Protein AF-A0A5R2N4G0-F1 (afdb_monomer_lite)

pLDDT: mean 93.11, std 5.61, range [74.19, 98.5]

Secondary structure (DSSP, 8-state):
---TT-SS-----HHHHHHHHHHHHHHHHHHHHHTTT--------TTSTT--HHHHHHHHHHHHHHHHHHHHHHHHHHHHHHHT-

Sequence (85 aa):
VPVEGWSRPVSGSSTVLAMILAHELIARTAE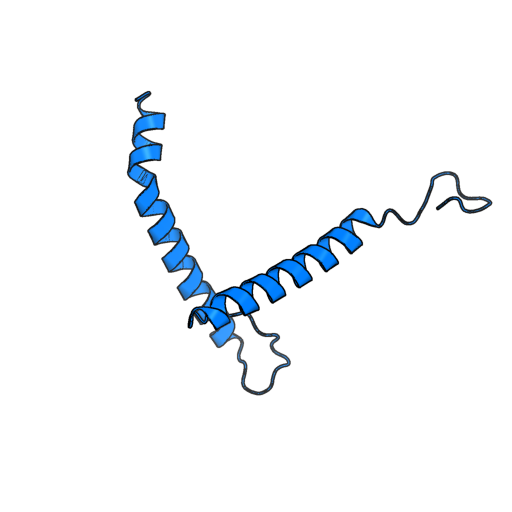QLAKRGIELPVFASPTIAGVTLHDTDVIYGVYRERMLEAQKKHLPTFQATMRGE

Radius of gyration: 21.18 Å; chains: 1; bounding box: 40×44×55 Å

Foldseek 3Di:
DDDPPDDDDDDPCPVVVVVVVVVVVVVVVQVVCVVVVHDADDDDDPPDPPDDPVSVVVSVVVVVVVVVVVCVVCVVVVVCVVVVD

Structure (mmCIF, N/CA/C/O backbone):
data_AF-A0A5R2N4G0-F1
#
_entry.id   AF-A0A5R2N4G0-F1
#
loop_
_atom_site.group_PDB
_atom_site.id
_atom_site.type_symbol
_atom_site.label_atom_id
_atom_site.label_alt_id
_atom_site.label_comp_id
_atom_site.label_asym_id
_atom_site.label_entity_id
_atom_site.label_seq_id
_atom_site.pdbx_PDB_ins_code
_atom_site.Cartn_x
_atom_site.Cartn_y
_atom_site.Cartn_z
_atom_site.occupancy
_atom_site.B_iso_or_equiv
_atom_site.auth_seq_id
_atom_site.auth_comp_id
_atom_site.auth_asym_id
_atom_site.auth_atom_id
_atom_site.pdbx_PDB_model_num
ATOM 1 N N . VAL A 1 1 ? 17.894 0.277 -22.857 1.00 88.94 1 VAL A N 1
ATOM 2 C CA . VAL A 1 1 ? 18.300 -0.728 -23.864 1.00 88.94 1 VAL A CA 1
ATOM 3 C C . VAL A 1 1 ? 18.482 -0.024 -25.203 1.00 88.94 1 VAL A C 1
ATOM 5 O O . VAL A 1 1 ? 17.533 0.624 -25.637 1.00 88.94 1 VAL A O 1
ATOM 8 N N . PRO A 1 2 ? 19.688 -0.022 -25.797 1.00 91.69 2 PRO A N 1
ATOM 9 C CA . PRO A 1 2 ? 19.891 0.494 -27.152 1.00 91.69 2 PRO A CA 1
ATOM 10 C C . PRO A 1 2 ? 19.228 -0.439 -28.178 1.00 91.69 2 PRO A C 1
ATOM 12 O O . PRO A 1 2 ? 19.229 -1.652 -27.988 1.00 91.69 2 PRO A O 1
ATOM 15 N N . VAL A 1 3 ? 18.657 0.127 -29.241 1.00 96.00 3 VAL A N 1
ATOM 16 C CA . VAL A 1 3 ? 18.027 -0.608 -30.351 1.00 96.00 3 VAL A CA 1
ATOM 17 C C . VAL A 1 3 ? 18.503 0.028 -31.652 1.00 96.00 3 VAL A C 1
ATOM 19 O O . VAL A 1 3 ? 18.497 1.253 -31.771 1.00 96.00 3 VAL A O 1
ATOM 22 N N . GLU A 1 4 ? 18.950 -0.791 -32.604 1.00 96.00 4 GLU A N 1
ATOM 23 C CA . GLU A 1 4 ? 19.416 -0.305 -33.905 1.00 96.00 4 GLU A CA 1
ATOM 24 C C . GLU A 1 4 ? 18.312 0.486 -34.622 1.00 96.00 4 GLU A C 1
ATOM 26 O O . GLU A 1 4 ? 17.140 0.113 -34.594 1.00 96.00 4 GLU A O 1
ATOM 31 N N . GLY A 1 5 ? 18.678 1.621 -35.223 1.00 95.94 5 GLY A N 1
ATOM 32 C CA . GLY A 1 5 ? 17.725 2.530 -35.865 1.00 95.94 5 GLY A CA 1
ATOM 33 C C . GLY A 1 5 ? 16.886 3.379 -34.900 1.00 95.94 5 GLY A C 1
ATOM 34 O O . GLY A 1 5 ? 16.066 4.172 -35.359 1.00 95.94 5 GLY A O 1
ATOM 35 N N . TRP A 1 6 ? 17.089 3.272 -33.580 1.00 94.00 6 TRP A N 1
ATOM 36 C CA . TRP A 1 6 ? 16.330 4.027 -32.581 1.00 94.00 6 TRP A CA 1
ATOM 37 C C . TRP A 1 6 ? 17.213 5.017 -31.810 1.00 94.00 6 TRP A C 1
ATOM 39 O O . TRP A 1 6 ? 18.227 4.658 -31.216 1.00 94.00 6 TRP A O 1
ATOM 49 N N . SER A 1 7 ? 16.819 6.292 -31.804 1.00 94.50 7 SER A N 1
ATOM 50 C CA . SER A 1 7 ? 17.690 7.404 -31.388 1.00 94.50 7 SER A CA 1
ATOM 51 C C . SER A 1 7 ? 17.900 7.550 -29.877 1.00 94.50 7 SER A C 1
ATOM 53 O O . SER A 1 7 ? 18.822 8.244 -29.451 1.00 94.50 7 SER A O 1
ATOM 55 N N . ARG A 1 8 ? 17.059 6.927 -29.042 1.00 93.69 8 ARG A N 1
ATOM 56 C CA . ARG A 1 8 ? 17.144 7.005 -27.573 1.00 93.69 8 ARG A CA 1
ATOM 57 C C . ARG A 1 8 ? 17.036 5.618 -26.939 1.00 93.69 8 ARG A C 1
ATOM 59 O O . ARG A 1 8 ? 16.336 4.770 -27.476 1.00 93.69 8 ARG A O 1
ATOM 66 N N . PRO A 1 9 ? 17.651 5.362 -25.773 1.00 90.19 9 PRO A N 1
ATOM 67 C CA . PRO A 1 9 ? 17.462 4.097 -25.071 1.00 90.19 9 PRO A CA 1
ATOM 68 C C . PRO A 1 9 ? 15.988 3.858 -24.714 1.00 90.19 9 PRO A C 1
ATOM 70 O O . PRO A 1 9 ? 15.314 4.750 -24.201 1.00 90.19 9 PRO A O 1
ATOM 73 N N . VAL A 1 10 ? 15.508 2.636 -24.936 1.00 93.31 10 VAL A N 1
ATOM 74 C CA . VAL A 1 10 ? 14.151 2.197 -24.566 1.00 93.31 10 VAL A CA 1
ATOM 75 C C . VAL A 1 10 ? 14.171 1.312 -23.317 1.00 93.31 10 VAL A C 1
ATOM 77 O O . VAL A 1 10 ? 15.244 0.937 -22.833 1.00 93.31 10 VAL A O 1
ATOM 80 N N . SER A 1 11 ? 12.991 0.946 -22.804 1.00 93.94 11 SER A N 1
ATOM 81 C CA . SER A 1 11 ? 12.820 0.061 -21.640 1.00 93.94 11 SER A CA 1
ATOM 82 C C . SER A 1 11 ? 13.351 0.639 -20.317 1.00 93.94 11 SER A C 1
ATOM 84 O O . SER A 1 11 ? 14.036 -0.044 -19.554 1.00 93.94 11 SER A O 1
ATOM 86 N N . GLY A 1 12 ? 13.019 1.897 -20.014 1.00 94.25 12 GLY A N 1
ATOM 87 C CA . GLY A 1 12 ? 13.132 2.406 -18.645 1.00 94.25 12 GLY A CA 1
ATOM 88 C C . GLY A 1 12 ? 12.179 1.633 -17.729 1.00 94.25 12 GLY A C 1
ATOM 89 O O . GLY A 1 12 ? 10.968 1.793 -17.826 1.00 94.25 12 GLY A O 1
ATOM 90 N N . SER A 1 13 ? 12.718 0.760 -16.879 1.00 94.62 13 SER A N 1
ATOM 91 C CA . SER A 1 13 ? 11.937 -0.198 -16.084 1.00 94.62 13 SER A CA 1
ATOM 92 C C . SER A 1 13 ? 11.739 0.218 -14.627 1.00 94.62 13 SER A C 1
ATOM 94 O O . SER A 1 13 ? 11.151 -0.539 -13.859 1.00 94.62 13 SER A O 1
ATOM 96 N N . SER A 1 14 ? 12.198 1.407 -14.227 1.00 96.69 14 SER A N 1
ATOM 97 C CA . SER A 1 14 ? 12.154 1.861 -12.831 1.00 96.69 14 SER A CA 1
ATOM 98 C C . SER A 1 14 ? 10.739 1.869 -12.257 1.00 96.69 14 SER A C 1
ATOM 100 O O . SER A 1 14 ? 10.547 1.399 -11.142 1.00 96.69 14 SER A O 1
ATOM 102 N N . THR A 1 15 ? 9.737 2.322 -13.015 1.00 96.38 15 THR A N 1
ATOM 103 C CA . THR A 1 15 ? 8.334 2.298 -12.573 1.00 96.38 15 THR A CA 1
ATOM 104 C C . THR A 1 15 ? 7.816 0.873 -12.415 1.00 96.38 15 THR A C 1
ATOM 106 O O . THR A 1 15 ? 7.187 0.567 -11.409 1.00 96.38 15 THR A O 1
ATOM 109 N N . VAL A 1 16 ? 8.117 -0.019 -13.364 1.00 97.19 16 VAL A N 1
ATOM 110 C CA . VAL A 1 16 ? 7.715 -1.435 -13.284 1.00 97.19 16 VAL A CA 1
ATOM 111 C C . VAL A 1 16 ? 8.333 -2.087 -12.049 1.00 97.19 16 VAL A C 1
ATOM 113 O O . VAL A 1 16 ? 7.629 -2.711 -11.258 1.00 97.19 16 VAL A O 1
ATOM 116 N N . LEU A 1 17 ? 9.634 -1.878 -11.839 1.00 98.00 17 LEU A N 1
ATOM 117 C CA . LEU A 1 17 ? 10.348 -2.387 -10.676 1.00 98.00 17 LEU A CA 1
ATOM 118 C C . LEU A 1 17 ? 9.781 -1.811 -9.373 1.00 98.00 17 LEU A C 1
ATOM 120 O O . LEU A 1 17 ? 9.540 -2.560 -8.432 1.00 98.00 17 LEU A O 1
ATOM 124 N N . ALA A 1 18 ? 9.511 -0.505 -9.325 1.00 98.25 18 ALA A N 1
ATOM 125 C CA . ALA A 1 18 ? 8.921 0.144 -8.160 1.00 98.25 18 ALA A CA 1
ATOM 126 C C . ALA A 1 18 ? 7.540 -0.433 -7.819 1.00 98.25 18 ALA A C 1
ATOM 128 O O . ALA A 1 18 ? 7.263 -0.674 -6.648 1.00 98.25 18 ALA A O 1
ATOM 129 N N . MET A 1 19 ? 6.692 -0.708 -8.817 1.00 98.38 19 MET A N 1
ATOM 130 C CA . MET A 1 19 ? 5.386 -1.333 -8.585 1.00 98.38 19 MET A CA 1
ATOM 131 C C . MET A 1 19 ? 5.517 -2.751 -8.029 1.00 98.38 19 MET A C 1
ATOM 133 O O . MET A 1 19 ? 4.811 -3.084 -7.078 1.00 98.38 19 MET A O 1
ATOM 137 N N . ILE A 1 20 ? 6.434 -3.564 -8.564 1.00 98.50 20 ILE A N 1
ATOM 138 C CA . ILE A 1 20 ? 6.686 -4.926 -8.065 1.00 98.50 20 ILE A CA 1
ATOM 139 C C . ILE A 1 20 ? 7.162 -4.879 -6.609 1.00 98.50 20 ILE A C 1
ATOM 141 O O . ILE A 1 20 ? 6.606 -5.563 -5.752 1.00 98.50 20 ILE A O 1
ATOM 145 N N . LEU A 1 21 ? 8.150 -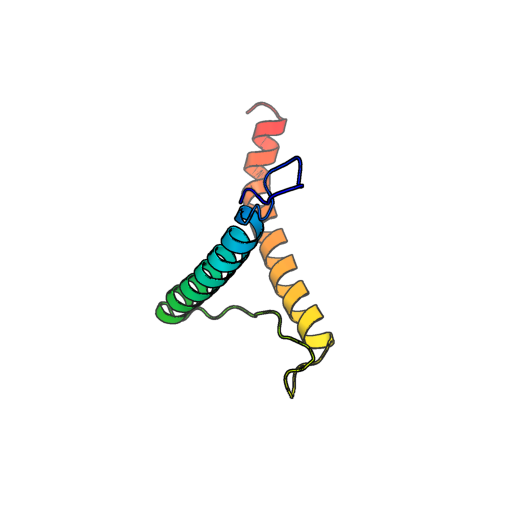4.029 -6.315 1.00 98.44 21 LEU A N 1
ATOM 146 C CA . LEU A 1 21 ? 8.688 -3.876 -4.963 1.00 98.44 21 LEU A CA 1
ATOM 147 C C . LEU A 1 21 ? 7.638 -3.344 -3.981 1.00 98.44 21 LEU A C 1
ATOM 149 O O . LEU A 1 21 ? 7.584 -3.805 -2.844 1.00 98.44 21 LEU A O 1
ATOM 153 N N . ALA A 1 22 ? 6.786 -2.408 -4.408 1.00 98.31 22 ALA A N 1
ATOM 154 C CA . ALA A 1 22 ? 5.707 -1.885 -3.578 1.00 98.31 22 ALA A CA 1
ATOM 155 C C . ALA A 1 22 ? 4.691 -2.977 -3.207 1.00 98.31 22 ALA A C 1
ATOM 157 O O . ALA A 1 22 ? 4.321 -3.085 -2.040 1.00 98.31 22 ALA A O 1
ATOM 158 N N . HIS A 1 23 ? 4.285 -3.819 -4.163 1.00 97.06 23 HIS A N 1
ATOM 159 C CA . HIS A 1 23 ? 3.368 -4.931 -3.888 1.00 97.06 23 HIS A CA 1
ATOM 160 C C . HIS A 1 23 ? 3.985 -5.954 -2.927 1.00 97.06 23 HIS A C 1
ATOM 162 O O . HIS A 1 23 ? 3.337 -6.356 -1.962 1.00 97.06 23 HIS A O 1
ATOM 168 N N . GLU A 1 24 ? 5.251 -6.319 -3.139 1.00 98.25 24 GLU A N 1
ATOM 169 C CA . GLU A 1 24 ? 5.972 -7.237 -2.251 1.00 98.25 24 GLU A CA 1
ATOM 170 C C . GLU A 1 24 ? 6.099 -6.672 -0.827 1.00 98.25 24 GLU A C 1
ATOM 172 O O . GLU A 1 24 ? 5.890 -7.378 0.162 1.00 98.25 24 GLU A O 1
ATOM 177 N N . LEU A 1 25 ? 6.395 -5.376 -0.701 1.00 98.38 25 LEU A N 1
ATOM 178 C CA . LEU A 1 25 ? 6.475 -4.707 0.594 1.00 98.38 25 LEU A CA 1
ATOM 179 C C . LEU A 1 25 ? 5.125 -4.717 1.326 1.00 98.38 25 LEU A C 1
ATOM 181 O O . LEU A 1 25 ? 5.089 -4.959 2.535 1.00 98.38 25 LEU A O 1
ATOM 185 N N . ILE A 1 26 ? 4.021 -4.482 0.613 1.00 97.06 26 ILE A N 1
ATOM 186 C CA . ILE A 1 26 ? 2.666 -4.541 1.180 1.00 97.06 26 ILE A CA 1
ATOM 187 C C . ILE A 1 26 ? 2.358 -5.962 1.672 1.00 97.06 26 ILE A C 1
ATOM 189 O O . ILE A 1 26 ? 1.910 -6.124 2.808 1.00 97.06 26 ILE A O 1
ATOM 193 N N . ALA A 1 27 ? 2.665 -6.991 0.876 1.00 96.94 27 ALA A N 1
ATOM 194 C CA . ALA A 1 27 ? 2.445 -8.388 1.254 1.00 96.94 27 ALA A CA 1
ATOM 195 C C . ALA A 1 27 ? 3.240 -8.785 2.511 1.00 96.94 27 ALA A C 1
ATOM 197 O O . ALA A 1 27 ? 2.680 -9.340 3.458 1.00 96.94 27 ALA A O 1
ATOM 198 N N . ARG A 1 28 ? 4.528 -8.422 2.580 1.00 98.19 28 ARG A N 1
ATOM 199 C CA . ARG A 1 28 ? 5.361 -8.645 3.778 1.00 98.19 28 ARG A CA 1
ATOM 200 C C . ARG A 1 28 ? 4.862 -7.868 4.987 1.00 98.19 28 ARG A C 1
ATOM 202 O O . ARG A 1 28 ? 4.938 -8.357 6.109 1.00 98.19 28 ARG A O 1
ATOM 209 N N . THR A 1 29 ? 4.341 -6.663 4.776 1.00 97.88 29 THR A N 1
ATOM 210 C CA . THR A 1 29 ? 3.738 -5.872 5.853 1.00 97.88 29 THR A CA 1
ATOM 211 C C . THR A 1 29 ? 2.511 -6.585 6.418 1.00 97.88 29 THR A C 1
ATOM 213 O O . THR A 1 29 ? 2.411 -6.733 7.635 1.00 97.88 29 THR A O 1
ATOM 216 N N . ALA A 1 30 ? 1.625 -7.096 5.559 1.00 97.44 30 ALA A N 1
ATOM 217 C CA . ALA A 1 30 ? 0.468 -7.885 5.976 1.00 97.44 30 ALA A CA 1
ATOM 218 C C . ALA A 1 30 ? 0.885 -9.150 6.748 1.00 97.44 30 ALA A C 1
ATOM 220 O O . ALA A 1 30 ? 0.330 -9.428 7.808 1.00 97.44 30 ALA A O 1
ATOM 221 N N . GLU A 1 31 ? 1.923 -9.860 6.291 1.00 98.12 31 GLU A N 1
ATOM 222 C CA . GLU A 1 31 ? 2.480 -11.020 7.000 1.00 98.12 31 GLU A CA 1
ATOM 223 C C . GLU A 1 31 ? 2.950 -10.656 8.422 1.00 98.12 31 GLU A C 1
ATOM 225 O O . GLU A 1 31 ? 2.659 -11.359 9.393 1.00 98.12 31 GLU A O 1
ATOM 230 N N . GLN A 1 32 ? 3.669 -9.541 8.572 1.00 98.50 32 GLN A N 1
ATOM 231 C CA . GLN A 1 32 ? 4.160 -9.084 9.874 1.00 98.50 32 GLN A CA 1
ATOM 232 C C . GLN A 1 32 ? 3.034 -8.612 10.801 1.00 98.50 32 GLN A C 1
ATOM 234 O O . GLN A 1 32 ? 3.123 -8.820 12.012 1.00 98.50 32 GLN A O 1
ATOM 239 N N . LEU A 1 33 ? 1.979 -7.998 10.260 1.00 98.06 33 LEU A N 1
ATOM 240 C CA . LEU A 1 33 ? 0.781 -7.636 11.022 1.00 98.06 33 LEU A CA 1
ATOM 241 C C . LEU A 1 33 ? 0.033 -8.886 11.499 1.00 98.06 33 LEU A C 1
ATOM 243 O O . LEU A 1 33 ? -0.275 -8.991 12.687 1.00 98.06 33 LEU A O 1
ATOM 247 N N . ALA A 1 34 ? -0.149 -9.873 10.620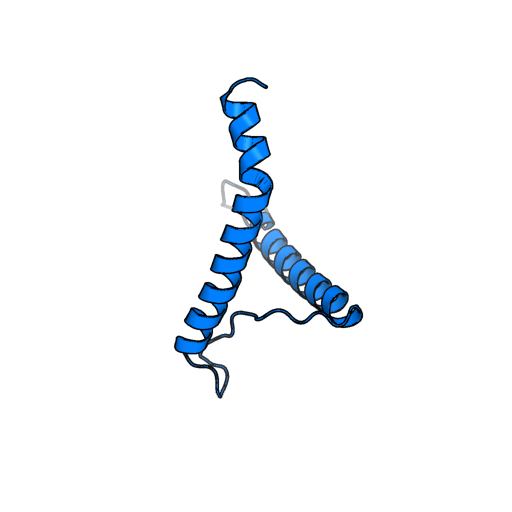 1.00 98.06 34 ALA A N 1
ATOM 248 C CA . ALA A 1 34 ? -0.802 -11.136 10.950 1.00 98.06 34 ALA A CA 1
ATOM 249 C C . ALA A 1 34 ? -0.066 -11.886 12.074 1.00 98.06 34 ALA A C 1
ATOM 251 O O . ALA A 1 34 ? -0.696 -12.347 13.024 1.00 98.06 34 ALA A O 1
ATOM 252 N N . LYS A 1 35 ? 1.277 -11.916 12.051 1.00 98.38 35 LYS A N 1
ATOM 253 C CA . LYS A 1 35 ? 2.106 -12.478 13.142 1.00 98.38 35 LYS A CA 1
ATOM 254 C C . LYS A 1 35 ? 1.875 -11.807 14.502 1.00 98.38 35 LYS A C 1
ATOM 256 O O . LYS A 1 35 ? 2.190 -12.396 15.530 1.00 98.38 35 LYS A O 1
ATOM 261 N N . ARG A 1 36 ? 1.344 -10.583 14.517 1.00 98.19 36 ARG A N 1
ATOM 262 C CA . ARG A 1 36 ? 1.001 -9.818 15.727 1.00 98.19 36 ARG A CA 1
ATOM 263 C C . ARG A 1 36 ? -0.489 -9.896 16.075 1.00 98.19 36 ARG A C 1
ATOM 265 O O . ARG A 1 36 ? -0.928 -9.170 16.960 1.00 98.19 36 ARG A O 1
ATOM 272 N N . GLY A 1 37 ? -1.261 -10.733 15.381 1.00 98.12 37 GLY A N 1
ATOM 273 C CA . GLY A 1 37 ? -2.712 -10.832 15.553 1.00 98.12 37 GLY A CA 1
ATOM 274 C C . GLY A 1 37 ? -3.473 -9.610 15.033 1.00 98.12 37 GLY A C 1
ATOM 275 O O . GLY A 1 37 ? -4.586 -9.355 15.480 1.00 98.12 37 GLY A O 1
ATOM 276 N N . ILE A 1 38 ? -2.870 -8.828 14.131 1.00 96.88 38 ILE A N 1
ATOM 277 C CA . ILE A 1 38 ? -3.492 -7.641 13.544 1.00 96.88 38 ILE A CA 1
ATOM 278 C C . ILE A 1 38 ? -3.942 -7.981 12.129 1.00 96.88 38 ILE A C 1
ATOM 280 O O . ILE A 1 38 ? -3.117 -8.227 11.250 1.00 96.88 38 ILE A O 1
ATOM 284 N N . GLU A 1 39 ? -5.248 -7.913 11.903 1.00 95.31 39 GLU A N 1
ATOM 285 C CA . GLU A 1 39 ? -5.852 -7.984 10.579 1.00 95.31 39 GLU A CA 1
ATOM 286 C C . GLU A 1 39 ? -6.490 -6.634 10.243 1.00 95.31 39 GLU A C 1
ATOM 288 O O . GLU A 1 39 ? -7.178 -6.026 11.068 1.00 95.31 39 GLU A O 1
ATOM 293 N N . LEU A 1 40 ? -6.207 -6.129 9.043 1.00 92.88 40 LEU A N 1
ATOM 294 C CA . LEU A 1 40 ? -6.768 -4.882 8.537 1.00 92.88 40 LEU A CA 1
ATOM 295 C C . LEU A 1 40 ? -7.619 -5.173 7.300 1.00 92.88 40 LEU A C 1
ATOM 297 O O . LEU A 1 40 ? -7.224 -6.013 6.492 1.00 92.88 40 LEU A O 1
ATOM 301 N N . PRO A 1 41 ? -8.745 -4.464 7.113 1.00 92.62 41 PRO A N 1
ATOM 302 C CA . PRO A 1 41 ? -9.563 -4.634 5.921 1.00 92.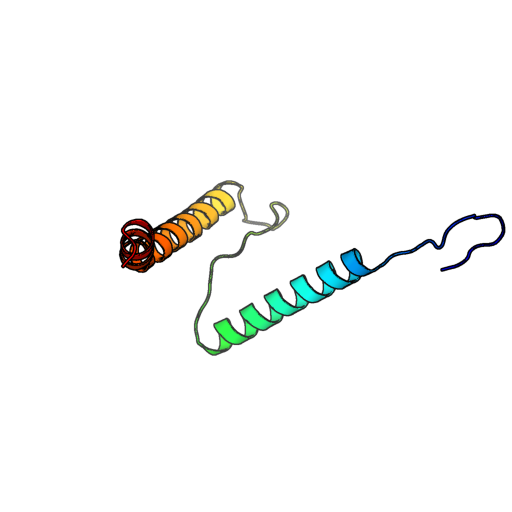62 41 PRO A CA 1
ATOM 303 C C . PRO A 1 41 ? -8.765 -4.272 4.663 1.00 92.62 41 PRO A C 1
ATOM 305 O O . PRO A 1 41 ? -8.057 -3.265 4.645 1.00 92.62 41 PRO A O 1
ATOM 308 N N . VAL A 1 42 ? -8.879 -5.062 3.598 1.00 91.94 42 VAL A N 1
ATOM 309 C CA . VAL A 1 42 ? -8.170 -4.831 2.330 1.00 91.94 42 VAL A CA 1
ATOM 310 C C . VAL A 1 42 ? -9.157 -4.723 1.183 1.00 91.94 42 VAL A C 1
ATOM 312 O O . VAL A 1 42 ? -10.125 -5.476 1.118 1.00 91.94 42 VAL A O 1
ATOM 315 N N . PHE A 1 43 ? -8.904 -3.791 0.266 1.00 90.56 43 PHE A N 1
ATOM 316 C CA . PHE A 1 43 ? -9.706 -3.678 -0.944 1.00 90.56 43 PHE A CA 1
ATOM 317 C C . PHE A 1 43 ? -9.575 -4.951 -1.775 1.00 90.56 43 PHE A C 1
ATOM 319 O O . PHE A 1 43 ? -8.470 -5.398 -2.087 1.00 90.56 43 PHE A O 1
ATOM 326 N N . ALA A 1 44 ? -10.719 -5.517 -2.130 1.00 84.38 44 ALA A N 1
ATOM 327 C CA . ALA A 1 44 ? -10.816 -6.738 -2.902 1.00 84.38 44 ALA A CA 1
ATOM 328 C C . ALA A 1 44 ? -11.302 -6.425 -4.320 1.00 84.38 44 ALA A C 1
ATOM 330 O O . ALA A 1 44 ? -12.104 -5.517 -4.535 1.00 84.38 44 ALA A O 1
ATOM 331 N N . SER A 1 45 ? -10.812 -7.189 -5.298 1.00 82.75 45 SER A N 1
ATOM 332 C CA . SER A 1 45 ? -11.332 -7.102 -6.663 1.00 82.75 45 SER A CA 1
ATOM 333 C C . SER A 1 45 ? -12.815 -7.492 -6.673 1.00 82.75 45 SER A C 1
ATOM 335 O O . SER A 1 45 ? -13.161 -8.515 -6.075 1.00 82.75 45 SER A O 1
ATOM 337 N N . PRO A 1 46 ? -13.681 -6.777 -7.417 1.00 74.19 46 PRO A N 1
ATOM 338 C CA . PRO A 1 46 ? -15.095 -7.138 -7.558 1.00 74.19 46 PRO A CA 1
ATOM 339 C C . PRO A 1 46 ? -15.301 -8.486 -8.269 1.00 74.19 46 PRO A C 1
ATOM 341 O O . PRO A 1 46 ? -16.412 -8.997 -8.329 1.00 74.19 46 PRO A O 1
ATOM 344 N N . THR A 1 47 ? -14.238 -9.076 -8.824 1.00 81.69 47 THR A N 1
ATOM 345 C CA . THR A 1 47 ? -14.261 -10.416 -9.425 1.00 81.69 47 THR A CA 1
ATOM 346 C C . THR A 1 47 ? -14.165 -11.546 -8.398 1.00 81.69 47 THR A C 1
ATOM 348 O O . THR A 1 47 ? -14.210 -12.713 -8.782 1.00 81.69 47 THR A O 1
ATOM 351 N N . ILE A 1 48 ? -13.981 -11.237 -7.111 1.00 82.50 48 ILE A N 1
ATOM 352 C CA . ILE A 1 48 ? -13.963 -12.235 -6.041 1.00 82.50 48 ILE A CA 1
ATOM 353 C C . ILE A 1 48 ? -15.406 -12.581 -5.671 1.00 82.50 48 ILE A C 1
ATOM 355 O O . ILE A 1 48 ? -16.219 -11.707 -5.378 1.00 82.50 48 ILE A O 1
ATOM 359 N N . ALA A 1 49 ? -15.723 -13.876 -5.674 1.00 81.88 49 ALA A N 1
ATOM 360 C CA . ALA A 1 49 ? -17.041 -14.352 -5.278 1.00 81.88 49 ALA A CA 1
ATOM 361 C C . ALA A 1 49 ? -17.368 -13.904 -3.844 1.00 81.88 49 ALA A C 1
ATOM 363 O O . ALA A 1 49 ? -16.589 -14.141 -2.923 1.00 81.88 49 ALA A O 1
ATOM 364 N N . GLY A 1 50 ? -18.526 -13.268 -3.667 1.00 78.69 50 GLY A N 1
ATOM 365 C CA . GLY A 1 50 ? -18.983 -12.771 -2.367 1.00 78.69 50 GLY A CA 1
ATOM 366 C C . GLY A 1 50 ? -18.507 -11.363 -2.000 1.00 78.69 50 GLY A C 1
ATOM 367 O O . GLY A 1 50 ? -18.918 -10.875 -0.956 1.00 78.69 50 GLY A O 1
ATOM 368 N N . VAL A 1 51 ? -17.708 -10.699 -2.845 1.00 82.38 51 VAL A N 1
ATOM 369 C CA . VAL A 1 51 ? -17.334 -9.286 -2.670 1.00 82.38 51 VAL A CA 1
ATOM 370 C C . VAL A 1 51 ? -18.261 -8.402 -3.499 1.00 82.38 51 VAL A C 1
ATOM 372 O O . VAL A 1 51 ? -18.448 -8.603 -4.698 1.00 82.38 51 VAL A O 1
ATOM 375 N N . THR A 1 52 ? -18.832 -7.396 -2.854 1.00 82.50 52 THR A N 1
ATOM 376 C CA . THR A 1 52 ? -19.695 -6.378 -3.444 1.00 82.50 52 THR A CA 1
ATOM 377 C C . THR A 1 52 ? -18.969 -5.037 -3.543 1.00 82.50 52 THR A C 1
ATOM 379 O O . THR A 1 52 ? -17.965 -4.786 -2.877 1.00 82.50 52 THR A O 1
ATOM 382 N N . LEU A 1 53 ? -19.503 -4.121 -4.356 1.00 79.06 53 LEU A N 1
ATOM 383 C CA . LEU A 1 53 ? -19.014 -2.737 -4.380 1.00 79.06 53 LEU A CA 1
ATOM 384 C C . LEU A 1 53 ? -19.187 -2.047 -3.020 1.00 79.06 53 LEU A C 1
ATOM 386 O O . LEU A 1 53 ? -18.328 -1.269 -2.621 1.00 79.06 53 LEU A O 1
ATOM 390 N N . HIS A 1 54 ? -20.245 -2.387 -2.280 1.00 85.19 54 HIS A N 1
ATOM 391 C CA . HIS A 1 54 ? -20.486 -1.818 -0.959 1.00 85.19 54 HIS A CA 1
ATOM 392 C C . HIS A 1 54 ? -19.390 -2.194 0.050 1.00 85.19 54 HIS A C 1
ATOM 394 O O . HIS A 1 54 ? -19.032 -1.374 0.892 1.00 85.19 54 HIS A O 1
ATOM 400 N N . ASP A 1 55 ? -18.781 -3.378 -0.078 1.00 84.38 55 ASP A N 1
ATOM 401 C CA . ASP A 1 55 ? -17.648 -3.766 0.770 1.00 84.38 55 ASP A CA 1
ATOM 402 C C . ASP A 1 55 ? -16.466 -2.803 0.597 1.00 84.38 55 ASP A C 1
ATOM 404 O O . ASP A 1 55 ? -15.809 -2.438 1.568 1.00 84.38 55 ASP A O 1
ATOM 408 N N . THR A 1 56 ? -16.239 -2.298 -0.620 1.00 86.38 56 THR A N 1
ATOM 409 C CA . THR A 1 56 ? -15.209 -1.277 -0.885 1.00 86.38 56 THR A CA 1
ATOM 410 C C . THR A 1 56 ? -15.521 0.036 -0.162 1.00 86.38 56 THR A C 1
ATOM 412 O O . THR A 1 56 ? -14.619 0.630 0.433 1.00 86.38 56 THR A O 1
ATOM 415 N N . ASP A 1 57 ? -16.783 0.474 -0.153 1.00 90.12 57 ASP A N 1
ATOM 416 C CA . ASP A 1 57 ? -17.202 1.704 0.534 1.00 90.12 57 ASP A CA 1
ATOM 417 C C . ASP A 1 57 ? -17.015 1.602 2.053 1.00 90.12 57 ASP A C 1
ATOM 419 O O . ASP A 1 57 ? -16.509 2.529 2.691 1.00 90.12 57 ASP A O 1
ATOM 423 N N . VAL A 1 58 ? -17.371 0.452 2.634 1.00 91.75 58 VAL A N 1
ATOM 424 C CA . VAL A 1 58 ? -17.183 0.177 4.065 1.00 91.75 58 VAL A CA 1
ATOM 425 C C . VAL A 1 58 ? -15.698 0.227 4.427 1.00 91.75 58 VAL A C 1
ATOM 427 O O . VAL A 1 58 ? -15.315 0.895 5.390 1.00 91.75 58 VAL A O 1
ATOM 430 N N . ILE A 1 59 ? -14.843 -0.414 3.625 1.00 93.38 59 ILE A N 1
ATOM 431 C CA . ILE A 1 59 ? -13.389 -0.398 3.825 1.00 93.38 59 ILE A CA 1
ATOM 432 C C . ILE A 1 59 ? -12.848 1.036 3.748 1.00 93.38 59 ILE A C 1
ATOM 434 O O . ILE A 1 59 ? -12.068 1.448 4.612 1.00 93.38 59 ILE A O 1
ATOM 438 N N . TYR A 1 60 ? -13.280 1.821 2.755 1.00 93.88 60 TYR A N 1
ATOM 439 C CA . TYR A 1 60 ? -12.908 3.231 2.646 1.00 93.88 60 TYR A CA 1
ATOM 440 C C . TYR A 1 60 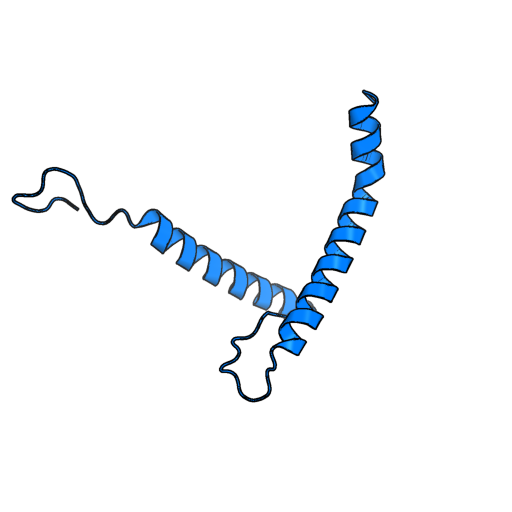? -13.296 4.018 3.904 1.00 93.88 60 TYR A C 1
ATOM 442 O O . TYR A 1 60 ? -12.464 4.759 4.433 1.00 93.88 60 TYR A O 1
ATOM 450 N N . GLY A 1 61 ? -14.520 3.828 4.410 1.00 95.81 61 GLY A N 1
ATOM 451 C CA . GLY A 1 61 ? -15.007 4.462 5.637 1.00 95.81 61 GLY A CA 1
ATOM 452 C C . GLY A 1 61 ? -14.086 4.207 6.832 1.00 95.81 61 GLY A C 1
ATOM 453 O O . GLY A 1 61 ? -13.621 5.158 7.462 1.00 95.81 61 GLY A O 1
ATOM 454 N N . VAL A 1 62 ? -13.714 2.942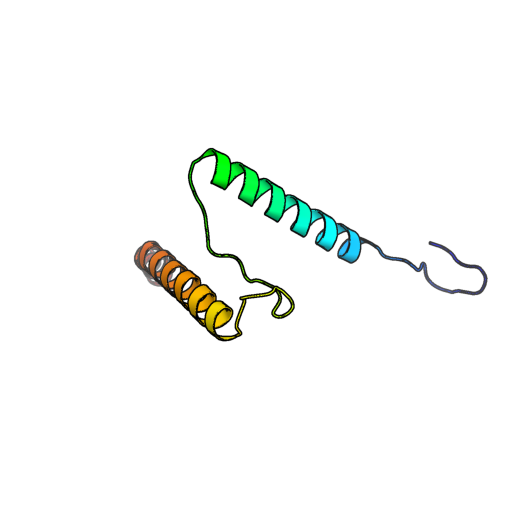 7.065 1.00 95.12 62 VAL A N 1
ATOM 455 C CA . VAL A 1 62 ? -12.799 2.548 8.154 1.00 95.12 62 VAL A CA 1
ATOM 456 C C . VAL A 1 62 ? -11.454 3.273 8.057 1.00 95.12 62 VAL A C 1
ATOM 458 O O . VAL A 1 62 ? -10.943 3.801 9.048 1.00 95.12 62 VAL A O 1
ATOM 461 N N . TYR A 1 63 ? -10.852 3.324 6.867 1.00 96.25 63 TYR A N 1
ATOM 462 C CA . TYR A 1 63 ? -9.576 4.021 6.696 1.00 96.25 63 TYR A CA 1
ATOM 463 C C . TYR A 1 63 ? -9.717 5.540 6.787 1.00 96.25 63 TYR A C 1
ATOM 465 O O . TYR A 1 63 ? -8.812 6.208 7.296 1.00 96.25 63 TYR A O 1
ATOM 473 N N . ARG A 1 64 ? -10.847 6.101 6.342 1.00 96.62 64 ARG A N 1
ATOM 474 C CA . ARG A 1 64 ? -11.117 7.533 6.458 1.00 96.62 64 ARG A CA 1
ATOM 475 C C . ARG A 1 64 ? -11.201 7.961 7.920 1.00 96.62 64 ARG A C 1
ATOM 477 O O . ARG A 1 64 ? -10.596 8.973 8.273 1.00 96.62 64 ARG A O 1
ATOM 484 N N . GLU A 1 65 ? -11.878 7.187 8.760 1.00 96.12 65 GLU A N 1
ATOM 485 C CA . GLU A 1 65 ? -11.953 7.428 10.204 1.00 96.12 65 GLU A CA 1
ATOM 486 C C . GLU A 1 65 ? -10.566 7.402 10.854 1.00 96.12 65 GLU A C 1
ATOM 488 O O . GLU A 1 65 ? -10.179 8.374 11.504 1.00 96.12 65 GLU A O 1
ATOM 493 N N . ARG A 1 66 ? -9.756 6.373 10.576 1.00 94.19 66 ARG A N 1
ATOM 494 C CA . ARG A 1 66 ? -8.374 6.277 11.088 1.00 94.19 66 ARG A CA 1
ATOM 495 C C . ARG A 1 66 ? -7.508 7.469 10.686 1.00 94.19 66 ARG A C 1
ATOM 497 O O . ARG A 1 66 ? -6.724 7.974 11.489 1.00 94.19 66 ARG A O 1
ATOM 504 N N . MET A 1 67 ? -7.649 7.945 9.448 1.00 94.56 67 MET A N 1
ATOM 505 C CA . MET A 1 67 ? -6.947 9.143 8.982 1.00 94.56 67 MET A CA 1
ATOM 506 C C . MET A 1 67 ? -7.383 10.392 9.750 1.00 94.56 67 MET A C 1
ATOM 508 O O . MET A 1 67 ? -6.533 11.199 10.126 1.00 94.56 67 MET A O 1
ATOM 512 N N . LEU A 1 68 ? -8.683 10.549 10.010 1.00 96.12 68 LEU A N 1
ATOM 513 C CA . LEU A 1 68 ? -9.202 11.662 10.806 1.00 96.12 68 LEU A CA 1
ATOM 514 C C . LEU A 1 68 ? -8.683 11.610 12.248 1.00 96.12 68 LEU A C 1
ATOM 516 O O . LEU A 1 68 ? -8.306 12.643 12.798 1.00 96.12 68 LEU A O 1
ATOM 520 N N . GLU A 1 69 ? -8.622 10.428 12.859 1.00 95.31 69 GLU A N 1
ATOM 521 C CA . GLU A 1 69 ? -8.051 10.241 14.198 1.00 95.31 69 GLU A CA 1
ATOM 522 C C . GLU A 1 69 ? -6.563 10.599 14.246 1.00 95.31 69 GLU A C 1
ATOM 524 O O . GLU A 1 69 ? -6.133 11.360 15.118 1.00 95.31 69 GLU A O 1
ATOM 529 N N . ALA A 1 70 ? -5.779 10.122 13.275 1.00 92.94 70 ALA A N 1
ATOM 530 C CA . ALA A 1 70 ? -4.364 10.459 13.165 1.00 92.94 70 ALA A CA 1
ATOM 531 C C . ALA A 1 70 ? -4.158 11.972 12.979 1.00 92.94 70 ALA A C 1
ATOM 533 O O . ALA A 1 70 ? -3.330 12.578 13.659 1.00 92.94 70 ALA A O 1
ATOM 534 N N . GLN A 1 71 ? -4.952 12.613 12.117 1.00 93.12 71 GLN A N 1
ATOM 535 C CA . GLN A 1 71 ? -4.906 14.063 11.917 1.00 93.12 71 GLN A CA 1
ATOM 536 C C . GLN A 1 71 ? -5.236 14.828 13.200 1.00 93.12 71 GLN A C 1
ATOM 538 O O . GLN A 1 71 ? -4.509 15.752 13.558 1.00 93.12 71 GLN A O 1
ATOM 543 N N . LYS A 1 72 ? -6.281 14.421 13.933 1.00 96.06 72 LYS A N 1
ATOM 544 C CA . LYS A 1 72 ? -6.635 15.021 15.229 1.00 96.06 72 LYS A CA 1
ATOM 545 C C . LYS A 1 72 ? -5.491 14.914 16.236 1.00 96.06 72 LYS A C 1
ATOM 547 O O . LYS A 1 72 ? -5.207 15.891 16.921 1.00 96.06 72 LYS A O 1
ATOM 552 N N . LYS A 1 73 ? -4.801 13.770 16.294 1.00 94.25 73 LYS A N 1
ATOM 553 C CA . LYS A 1 73 ? -3.647 13.561 17.185 1.00 94.25 73 LYS A CA 1
ATOM 554 C C . LYS A 1 73 ? -2.505 14.547 16.913 1.00 94.25 73 LYS A C 1
ATOM 556 O O . LYS A 1 73 ? -1.849 14.986 17.852 1.00 94.25 73 LYS A O 1
ATOM 561 N N . HIS A 1 74 ? -2.271 14.893 15.649 1.00 91.50 74 HIS A N 1
ATOM 562 C CA . HIS A 1 74 ? -1.188 15.796 15.240 1.00 91.50 74 HIS A CA 1
ATOM 563 C C . HIS A 1 74 ? -1.617 17.262 15.096 1.00 91.50 74 HIS A C 1
ATOM 565 O O . HIS A 1 74 ? -0.768 18.137 14.914 1.00 91.50 74 HIS A O 1
ATOM 571 N N . LEU A 1 75 ? -2.916 17.548 15.219 1.00 93.56 75 LEU A N 1
ATOM 572 C CA . LEU A 1 75 ? -3.466 18.893 15.106 1.00 93.56 75 LEU A CA 1
ATOM 573 C C . LEU A 1 75 ? -2.835 19.891 16.094 1.00 93.56 75 LEU A C 1
ATOM 575 O O . LEU A 1 75 ? -2.500 20.986 15.646 1.00 93.56 75 LEU A O 1
ATOM 579 N N . PRO A 1 76 ? -2.598 19.558 17.382 1.00 94.50 76 PRO A N 1
ATOM 580 C CA . PRO A 1 76 ? -1.976 20.505 18.307 1.00 94.50 76 PRO A CA 1
ATOM 581 C C . PRO A 1 76 ? -0.568 20.920 17.871 1.00 94.50 76 PRO A C 1
ATOM 583 O O . PRO A 1 76 ? -0.247 22.105 17.888 1.00 94.50 76 PRO A O 1
ATOM 586 N N . THR A 1 77 ? 0.251 19.960 17.423 1.00 94.38 77 THR A N 1
ATOM 587 C CA . THR A 1 77 ? 1.603 20.226 16.909 1.00 94.38 77 THR A CA 1
ATOM 588 C C . THR A 1 77 ? 1.549 21.132 15.687 1.00 94.38 77 THR A C 1
ATOM 590 O O . THR A 1 77 ? 2.252 22.134 15.639 1.00 94.38 77 THR A O 1
ATOM 593 N N . PHE A 1 78 ? 0.667 20.828 14.731 1.00 92.38 78 PHE A N 1
ATOM 594 C CA . PHE A 1 78 ? 0.463 21.674 13.558 1.00 92.38 78 PHE A CA 1
ATOM 595 C C . PHE A 1 78 ? 0.064 23.107 13.946 1.00 92.38 78 PHE A C 1
ATOM 597 O O . PHE A 1 78 ? 0.620 24.070 13.425 1.00 92.38 78 PHE A O 1
ATOM 604 N N . GLN A 1 79 ? -0.872 23.260 14.887 1.00 95.62 79 GLN A N 1
ATOM 605 C CA . GLN A 1 79 ? -1.322 24.569 15.354 1.00 95.62 79 GLN A CA 1
ATOM 606 C C . GLN A 1 79 ? -0.208 25.360 16.052 1.00 95.62 79 GLN A C 1
ATOM 608 O O . GLN A 1 79 ? -0.124 26.565 15.835 1.00 95.62 79 GLN A O 1
ATOM 613 N N . ALA A 1 80 ? 0.642 24.708 16.852 1.00 95.44 80 ALA A N 1
ATOM 614 C CA . ALA A 1 80 ? 1.818 25.337 17.460 1.00 95.44 80 ALA A CA 1
ATOM 615 C C . ALA A 1 80 ? 2.784 25.860 16.384 1.00 95.44 80 ALA A C 1
ATOM 617 O O . ALA A 1 80 ? 3.093 27.050 16.365 1.00 95.44 80 ALA A O 1
ATOM 618 N N . THR A 1 81 ? 3.110 25.029 15.385 1.00 96.06 81 THR A N 1
ATOM 619 C CA . THR A 1 81 ? 3.953 25.441 14.251 1.00 96.06 81 THR A CA 1
ATOM 620 C C . THR A 1 81 ? 3.376 26.647 13.503 1.00 96.06 81 THR A C 1
ATOM 622 O O . THR A 1 81 ? 4.120 27.549 13.130 1.00 96.06 81 THR A O 1
ATOM 625 N N . MET A 1 82 ? 2.055 26.710 13.298 1.00 95.81 82 MET A N 1
ATOM 626 C CA . MET A 1 82 ? 1.411 27.855 12.632 1.00 95.81 82 MET A CA 1
ATOM 627 C C . MET A 1 82 ? 1.368 29.125 13.493 1.00 95.81 82 MET A C 1
ATOM 629 O O . MET A 1 82 ? 1.304 30.222 12.941 1.00 95.81 82 MET A O 1
ATOM 633 N N . ARG A 1 83 ? 1.417 29.000 14.826 1.00 95.94 83 ARG A N 1
ATOM 634 C CA . ARG A 1 83 ? 1.588 30.136 15.748 1.00 95.94 83 ARG A CA 1
ATOM 635 C C . ARG A 1 83 ? 3.047 30.589 15.880 1.00 95.94 83 ARG A C 1
ATOM 637 O O . ARG A 1 83 ? 3.279 31.662 16.429 1.00 95.94 83 ARG A O 1
ATOM 644 N N . GLY A 1 84 ? 4.002 29.816 15.356 1.00 92.12 84 GLY A N 1
ATOM 645 C CA . GLY A 1 84 ? 5.438 30.074 15.494 1.00 92.12 84 GLY A CA 1
ATOM 646 C C . GLY A 1 84 ? 6.037 29.588 16.820 1.00 92.12 84 GLY A C 1
ATOM 647 O O . GLY A 1 84 ? 7.049 30.138 17.248 1.00 92.12 84 GLY A O 1
ATOM 648 N N . GLU A 1 85 ? 5.403 28.600 17.462 1.00 79.44 85 GLU A N 1
ATOM 649 C CA . GLU A 1 85 ? 5.836 27.929 18.704 1.00 79.44 85 GLU A CA 1
ATOM 650 C C . GLU A 1 85 ? 6.565 26.604 18.433 1.00 79.44 85 GLU A C 1
ATOM 652 O O . GLU A 1 85 ? 6.165 25.877 17.488 1.00 79.44 85 GLU A O 1
#